Protein AF-A0A5E6NTM3-F1 (afdb_monomer_lite)

Foldseek 3Di:
DDDPVVVVVCVVPVPPDDDDDPVRVVVVVVVVVVVVVVVVVVVVVVD

Sequence (47 aa):
MNSLEKLLSVLQTGENEIKIDKNINQQAQQSIQKLLDFTETEYGRTQ

Radius of gyration: 17.28 Å; chains: 1; bounding box: 30×26×41 Å

Secondary structure (DSSP, 8-state):
---HHHHHHHHHH-TT-----HHHHHHHHHHHHHHHHHHHHHHHT--

pLDDT: mean 87.83, std 13.14, range [47.16, 96.94]

Structure (mmCIF, N/CA/C/O backbone):
data_AF-A0A5E6NTM3-F1
#
_entry.id   AF-A0A5E6NTM3-F1
#
loop_
_atom_site.group_PDB
_atom_site.id
_atom_site.type_symbol
_atom_site.label_atom_id
_atom_site.label_alt_id
_atom_site.label_comp_id
_atom_site.label_asym_id
_atom_site.label_entity_id
_atom_site.label_seq_id
_atom_s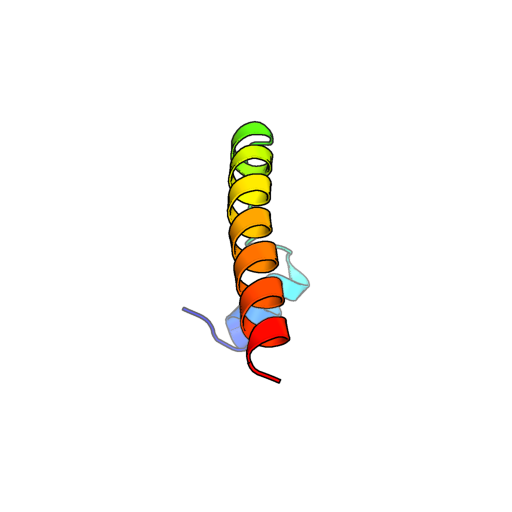ite.pdbx_PDB_ins_code
_atom_site.Cartn_x
_atom_site.Cartn_y
_atom_site.Cartn_z
_atom_site.occupancy
_atom_site.B_iso_or_equiv
_atom_site.auth_seq_id
_atom_site.auth_comp_id
_atom_site.auth_asym_id
_atom_site.auth_atom_id
_atom_site.pdbx_PDB_model_num
ATOM 1 N N . MET A 1 1 ? 6.226 -2.667 12.679 1.00 74.06 1 MET A N 1
ATOM 2 C CA . MET A 1 1 ? 6.838 -4.009 12.748 1.00 74.06 1 MET A CA 1
ATOM 3 C C . MET A 1 1 ? 5.759 -5.058 12.539 1.00 74.06 1 MET A C 1
ATOM 5 O O . MET A 1 1 ? 4.633 -4.825 12.977 1.00 74.06 1 MET A O 1
ATOM 9 N N . ASN A 1 2 ? 6.082 -6.136 11.830 1.00 88.81 2 ASN A N 1
ATOM 10 C CA . ASN A 1 2 ? 5.147 -7.212 11.500 1.00 88.81 2 ASN A CA 1
ATOM 11 C C . ASN A 1 2 ? 5.349 -8.368 12.488 1.00 88.81 2 ASN A C 1
ATOM 13 O O . ASN A 1 2 ? 6.490 -8.723 12.769 1.00 88.81 2 ASN A O 1
ATOM 17 N N . SER A 1 3 ? 4.258 -8.929 13.007 1.00 95.62 3 SER A N 1
ATOM 18 C CA . SER A 1 3 ? 4.240 -10.164 13.801 1.00 95.62 3 SER A CA 1
ATOM 19 C C . SER A 1 3 ? 2.991 -10.972 13.442 1.00 95.62 3 SER A C 1
ATOM 21 O O . SER A 1 3 ? 2.063 -10.428 12.833 1.00 95.62 3 SER A O 1
ATOM 23 N N . LEU A 1 4 ? 2.963 -12.257 13.797 1.00 95.56 4 LEU A N 1
ATOM 24 C CA . LEU A 1 4 ? 1.822 -13.131 13.501 1.00 95.56 4 LEU A CA 1
ATOM 25 C C . LEU A 1 4 ? 0.565 -12.689 14.257 1.00 95.56 4 LEU A C 1
ATOM 27 O O . LEU A 1 4 ? -0.519 -12.654 13.681 1.00 95.56 4 LEU A O 1
ATOM 31 N N . GLU A 1 5 ? 0.721 -12.265 15.508 1.00 94.00 5 GLU A N 1
ATOM 32 C CA . GLU A 1 5 ? -0.364 -11.749 16.346 1.00 94.00 5 GLU A CA 1
ATOM 33 C C . GLU A 1 5 ? -0.951 -10.472 15.742 1.00 94.00 5 GLU A C 1
ATOM 35 O O . GLU A 1 5 ? -2.169 -10.306 15.670 1.00 94.00 5 GLU A O 1
ATOM 40 N N . LYS A 1 6 ? -0.084 -9.583 15.241 1.00 92.50 6 LYS A N 1
ATOM 41 C CA . LYS A 1 6 ? -0.519 -8.357 14.575 1.00 92.50 6 LYS A CA 1
ATOM 42 C C . LYS A 1 6 ? -1.244 -8.654 13.263 1.00 92.50 6 LYS A C 1
ATOM 44 O O . LYS A 1 6 ? -2.254 -8.019 12.990 1.00 92.50 6 LYS A O 1
ATOM 49 N N . LEU A 1 7 ? -0.752 -9.600 12.462 1.00 92.56 7 LEU A N 1
ATOM 50 C CA . LEU A 1 7 ? -1.410 -10.008 11.216 1.00 92.56 7 LEU A CA 1
ATOM 51 C C . LEU A 1 7 ? -2.800 -10.589 11.484 1.00 92.56 7 LEU A C 1
ATOM 53 O O . LEU A 1 7 ? -3.751 -10.190 10.820 1.00 92.56 7 LEU A O 1
ATOM 57 N N . LEU A 1 8 ? -2.931 -11.473 12.477 1.00 94.00 8 LEU A N 1
ATOM 58 C CA . LEU A 1 8 ? -4.222 -12.035 12.870 1.00 94.00 8 LEU A C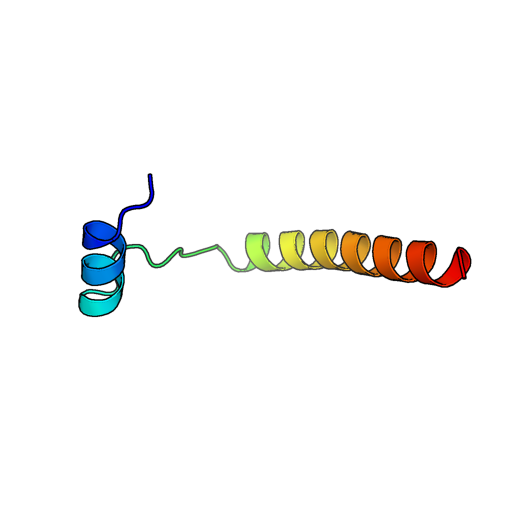A 1
ATOM 59 C C . LEU A 1 8 ? -5.204 -10.939 13.302 1.00 94.00 8 LEU A C 1
ATOM 61 O O . LEU A 1 8 ? -6.342 -10.935 12.842 1.00 94.00 8 LEU A O 1
ATOM 65 N N . SER A 1 9 ? -4.745 -9.991 14.125 1.00 94.12 9 SER A N 1
ATOM 66 C CA . SER A 1 9 ? -5.557 -8.850 14.557 1.00 94.12 9 SER A CA 1
ATOM 67 C C . SER A 1 9 ? -6.044 -8.015 13.365 1.00 94.12 9 SER A C 1
ATOM 69 O O . SER A 1 9 ? -7.245 -7.838 13.192 1.00 94.12 9 SER A O 1
ATOM 71 N N . VAL A 1 10 ? -5.132 -7.601 12.476 1.00 94.50 10 VAL A N 1
ATOM 72 C CA . VAL A 1 10 ? -5.448 -6.828 11.259 1.00 94.50 10 VAL A CA 1
ATOM 73 C C . VAL A 1 10 ? -6.450 -7.564 10.362 1.00 94.50 10 VAL A C 1
ATOM 75 O O . VAL A 1 10 ? -7.363 -6.944 9.824 1.00 94.50 10 VAL A O 1
ATOM 78 N N . LEU A 1 11 ? -6.316 -8.886 10.208 1.00 92.38 11 LEU A N 1
ATOM 79 C CA . LEU A 1 11 ? -7.242 -9.695 9.406 1.00 92.38 11 LEU A CA 1
ATOM 80 C C . LEU A 1 11 ? -8.649 -9.775 10.015 1.00 92.38 11 LEU A C 1
ATOM 82 O O . LEU A 1 11 ? -9.624 -9.870 9.274 1.00 92.38 11 LEU A O 1
ATOM 86 N N . GLN A 1 12 ? -8.761 -9.757 11.343 1.00 94.50 12 GLN A N 1
ATOM 87 C CA . GLN A 1 12 ? -10.042 -9.835 12.048 1.00 94.50 12 GLN A CA 1
ATOM 88 C C . GLN A 1 12 ? -10.753 -8.484 12.126 1.00 94.50 12 GLN A C 1
ATOM 90 O O . GLN A 1 12 ? -11.979 -8.432 12.045 1.00 94.50 12 GLN A O 1
ATOM 95 N N . THR A 1 13 ? -10.001 -7.400 12.312 1.00 93.75 13 THR A N 1
ATOM 96 C CA . THR A 1 13 ? -10.562 -6.075 12.603 1.00 93.75 13 THR A CA 1
ATOM 97 C C . THR A 1 13 ? -10.559 -5.144 11.397 1.00 93.75 13 THR A C 1
ATOM 99 O O . THR A 1 13 ? -11.294 -4.159 11.387 1.00 93.75 13 THR A O 1
ATOM 102 N N . GLY A 1 14 ? -9.724 -5.417 10.390 1.00 88.44 14 GLY A N 1
ATOM 103 C CA . GLY A 1 14 ? -9.447 -4.471 9.310 1.00 88.44 14 GLY A CA 1
ATOM 104 C C . GLY A 1 14 ? -8.700 -3.218 9.780 1.00 88.44 14 GLY A C 1
ATOM 105 O O . GLY A 1 14 ? -8.489 -2.297 8.987 1.00 88.44 14 GLY A O 1
ATOM 106 N N . GLU A 1 15 ? -8.284 -3.152 11.053 1.00 82.75 15 GLU A N 1
ATOM 107 C CA . GLU A 1 15 ? -7.404 -2.088 11.525 1.00 82.75 15 GLU A CA 1
ATOM 108 C C . GLU A 1 15 ? -6.120 -2.134 10.702 1.00 82.75 15 GLU A C 1
ATOM 110 O O . GLU A 1 15 ? -5.578 -3.213 10.489 1.00 82.75 15 GLU A O 1
ATOM 115 N N . ASN A 1 16 ? -5.624 -0.965 10.275 1.00 85.38 16 ASN A N 1
ATOM 116 C CA . ASN A 1 16 ? -4.480 -0.777 9.366 1.00 85.38 16 ASN A CA 1
ATOM 117 C C . ASN A 1 16 ? -4.821 -0.669 7.862 1.00 85.38 16 ASN A C 1
ATOM 119 O O . ASN A 1 16 ? -3.916 -0.756 7.030 1.00 85.38 16 ASN A O 1
ATOM 123 N N . GLU A 1 17 ? -6.082 -0.415 7.493 1.00 86.06 17 GLU A N 1
ATOM 124 C CA . GLU A 1 17 ? -6.418 0.048 6.138 1.00 86.06 17 GLU A CA 1
ATOM 125 C C . GLU A 1 17 ? -5.720 1.388 5.832 1.00 86.06 17 GLU A C 1
ATOM 127 O O . GLU A 1 17 ? -5.916 2.394 6.521 1.00 86.06 17 GLU A O 1
ATOM 132 N N . ILE A 1 18 ? -4.899 1.410 4.779 1.00 89.44 18 ILE A N 1
ATOM 133 C CA . ILE A 1 18 ? -4.196 2.618 4.341 1.00 89.44 18 ILE A CA 1
ATOM 134 C C . ILE A 1 18 ? -5.095 3.384 3.376 1.00 89.44 18 ILE A C 1
ATOM 136 O O . ILE A 1 18 ? -5.352 2.944 2.256 1.00 89.44 18 ILE A O 1
ATOM 140 N N . LYS A 1 19 ? -5.536 4.569 3.797 1.00 91.56 19 LYS A N 1
ATOM 141 C CA . LYS A 1 19 ? -6.301 5.488 2.953 1.00 91.56 19 LYS A CA 1
ATOM 142 C C . LYS A 1 19 ? -5.344 6.461 2.284 1.00 91.56 19 LYS A C 1
ATOM 144 O O . LYS A 1 19 ? -4.643 7.210 2.958 1.00 91.56 19 LYS A O 1
ATOM 149 N N . ILE A 1 20 ? -5.324 6.443 0.958 1.00 93.00 20 ILE A N 1
ATOM 150 C CA . ILE A 1 20 ? -4.490 7.328 0.144 1.00 93.00 20 ILE A CA 1
ATOM 151 C C . ILE A 1 20 ? -5.412 8.294 -0.593 1.00 93.00 20 ILE A C 1
ATOM 153 O O . ILE A 1 20 ? -6.440 7.886 -1.138 1.00 93.00 20 ILE A O 1
ATOM 157 N N . ASP A 1 21 ? -5.041 9.575 -0.614 1.00 96.81 21 ASP A N 1
ATOM 158 C CA . ASP A 1 21 ? -5.730 10.561 -1.440 1.00 96.81 21 ASP A CA 1
ATOM 159 C C . ASP A 1 21 ? -5.692 10.152 -2.921 1.00 96.81 21 ASP A C 1
ATOM 161 O O . ASP A 1 21 ? -4.679 9.661 -3.427 1.00 96.8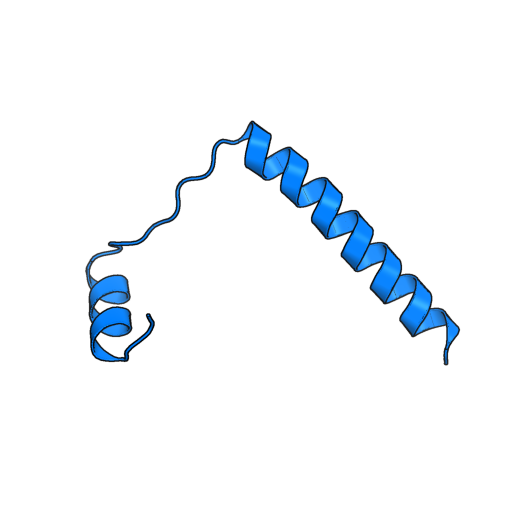1 21 ASP A O 1
ATOM 165 N N . LYS A 1 22 ? -6.800 10.368 -3.635 1.00 95.38 22 LYS A N 1
ATOM 166 C CA . LYS A 1 22 ? -6.936 9.922 -5.028 1.00 95.38 22 LYS A CA 1
ATOM 167 C C . LYS A 1 22 ? -5.890 10.552 -5.946 1.00 95.38 22 LYS A C 1
ATOM 169 O O . LYS A 1 22 ? -5.379 9.853 -6.820 1.00 95.38 22 LYS A O 1
ATOM 174 N N . ASN A 1 23 ? -5.546 11.822 -5.741 1.00 95.88 23 ASN A N 1
ATOM 175 C CA . ASN A 1 23 ? -4.578 12.511 -6.591 1.00 95.88 23 ASN A CA 1
ATOM 176 C C . ASN A 1 23 ? -3.165 11.975 -6.344 1.00 95.88 23 ASN A C 1
ATOM 178 O O . ASN A 1 23 ? -2.426 11.723 -7.295 1.00 95.88 23 ASN A O 1
ATOM 182 N N . ILE A 1 24 ? -2.816 11.728 -5.076 1.00 96.12 24 ILE A N 1
ATOM 183 C CA . ILE A 1 24 ? -1.533 11.109 -4.705 1.00 96.12 24 ILE A CA 1
ATOM 184 C C . ILE A 1 24 ? -1.433 9.698 -5.296 1.00 96.12 24 ILE A C 1
ATOM 186 O O . ILE A 1 24 ? -0.412 9.350 -5.888 1.00 96.12 24 ILE A O 1
ATOM 190 N N . ASN A 1 25 ? -2.502 8.903 -5.194 1.00 96.19 25 ASN A N 1
ATOM 191 C CA . ASN A 1 25 ? -2.548 7.553 -5.752 1.00 96.19 25 ASN A CA 1
ATOM 192 C C . ASN A 1 25 ? -2.307 7.562 -7.272 1.00 96.19 25 ASN A C 1
ATOM 194 O O . ASN A 1 25 ? -1.454 6.833 -7.768 1.00 96.19 25 ASN A O 1
ATOM 198 N N . GLN A 1 26 ? -2.995 8.438 -8.008 1.00 95.69 26 GLN A N 1
ATOM 199 C CA . GLN A 1 26 ? -2.849 8.544 -9.464 1.00 95.69 26 GLN A CA 1
ATOM 200 C C . GLN A 1 26 ? -1.427 8.938 -9.889 1.00 95.69 26 GLN A C 1
ATOM 202 O O . GLN A 1 26 ? -0.869 8.344 -10.813 1.00 95.69 26 GLN A O 1
ATOM 207 N N . GLN A 1 27 ? -0.816 9.909 -9.207 1.00 95.75 27 GLN A N 1
ATOM 208 C CA . GLN A 1 27 ? 0.557 10.337 -9.503 1.00 95.75 27 GLN A CA 1
ATOM 209 C C . GLN A 1 27 ? 1.580 9.231 -9.208 1.00 95.75 27 GLN A C 1
ATOM 211 O O . GLN A 1 27 ? 2.497 8.990 -10.003 1.00 95.75 27 GLN A O 1
ATOM 216 N N . ALA A 1 28 ? 1.410 8.527 -8.086 1.00 96.94 28 ALA A N 1
ATOM 217 C CA . ALA A 1 28 ? 2.266 7.409 -7.715 1.00 96.94 28 ALA A CA 1
ATOM 218 C C . ALA A 1 28 ? 2.144 6.256 -8.722 1.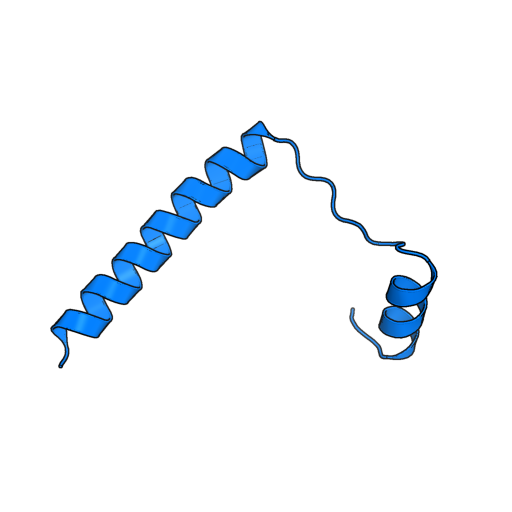00 96.94 28 ALA A C 1
ATOM 220 O O . ALA A 1 28 ? 3.164 5.757 -9.195 1.00 96.94 28 ALA A O 1
ATOM 221 N N . GLN A 1 29 ? 0.920 5.893 -9.119 1.00 96.75 29 GLN A N 1
ATOM 222 C CA . GLN A 1 29 ? 0.660 4.839 -10.106 1.00 96.75 29 GLN A CA 1
ATOM 223 C C . GLN A 1 29 ? 1.382 5.094 -11.430 1.00 96.75 29 GLN A C 1
ATOM 225 O O . GLN A 1 29 ? 2.038 4.195 -11.947 1.00 96.75 29 GLN A O 1
ATOM 230 N N . GLN A 1 30 ? 1.333 6.322 -11.953 1.00 96.19 30 GLN A N 1
ATOM 231 C CA . GLN A 1 30 ? 2.031 6.670 -13.196 1.00 96.19 30 GLN A CA 1
ATOM 232 C C . GLN A 1 30 ? 3.551 6.506 -13.082 1.00 96.19 30 GLN A C 1
ATOM 234 O O . GLN A 1 30 ? 4.203 6.061 -14.024 1.00 96.19 30 GLN A O 1
ATOM 239 N N . SER A 1 31 ? 4.126 6.873 -11.936 1.00 96.12 31 SER A N 1
ATOM 240 C CA . SER A 1 31 ? 5.572 6.775 -11.708 1.00 96.12 31 SER A CA 1
ATOM 241 C C . SER A 1 31 ? 6.018 5.322 -11.539 1.00 96.12 31 SER A C 1
ATOM 243 O O . SER A 1 31 ? 7.037 4.924 -12.099 1.00 96.12 31 SER A O 1
ATOM 245 N N . ILE A 1 32 ? 5.224 4.521 -10.821 1.00 96.56 32 ILE A N 1
ATOM 246 C CA . ILE A 1 32 ? 5.441 3.080 -10.652 1.00 96.56 32 ILE A CA 1
ATOM 247 C C . ILE A 1 32 ? 5.339 2.370 -12.003 1.00 96.56 32 ILE A C 1
ATOM 249 O O . ILE A 1 32 ? 6.210 1.569 -12.324 1.00 96.56 32 ILE A O 1
ATOM 253 N N . GLN A 1 33 ? 4.337 2.699 -12.823 1.00 94.69 33 GLN A N 1
ATOM 254 C CA . GLN A 1 33 ? 4.171 2.074 -14.135 1.00 94.69 33 GLN A CA 1
ATOM 255 C C . GLN A 1 33 ? 5.375 2.334 -15.042 1.00 94.69 33 GLN A C 1
ATOM 257 O O . GLN A 1 33 ? 5.920 1.396 -15.605 1.00 94.69 33 GLN A O 1
ATOM 262 N N . LYS A 1 34 ? 5.872 3.577 -15.100 1.00 95.38 34 LYS A N 1
ATOM 263 C CA . LYS A 1 34 ? 7.084 3.903 -15.872 1.00 95.38 34 LYS A CA 1
ATOM 264 C C . LYS A 1 34 ? 8.299 3.081 -15.442 1.00 95.38 34 LYS A C 1
ATOM 266 O O . LYS A 1 34 ? 9.111 2.713 -16.285 1.00 95.38 34 LYS A O 1
ATOM 271 N N . LEU A 1 35 ? 8.441 2.819 -14.141 1.00 95.31 35 LEU A N 1
ATOM 272 C CA . LEU A 1 35 ? 9.514 1.970 -13.627 1.00 95.31 35 LEU A CA 1
ATOM 273 C C . LEU A 1 35 ? 9.336 0.521 -14.088 1.00 95.31 35 LEU A C 1
ATOM 275 O O . LEU A 1 35 ? 10.302 -0.080 -14.547 1.00 95.31 35 LEU A O 1
ATOM 279 N N . LEU A 1 36 ? 8.120 -0.020 -13.984 1.00 94.69 36 LEU A N 1
ATOM 280 C CA . LEU A 1 36 ? 7.813 -1.379 -14.430 1.00 94.69 36 LEU A CA 1
ATOM 281 C C . LEU A 1 36 ? 8.089 -1.540 -15.929 1.00 94.69 36 LEU A C 1
ATOM 283 O O . LEU A 1 36 ? 8.849 -2.432 -16.302 1.00 94.69 36 LEU A O 1
ATOM 287 N N . ASP A 1 37 ? 7.588 -0.615 -16.751 1.00 94.38 37 ASP A N 1
ATOM 288 C CA . ASP A 1 37 ? 7.795 -0.597 -18.203 1.00 94.38 37 ASP A CA 1
ATOM 289 C C . ASP A 1 37 ? 9.290 -0.558 -18.554 1.00 94.38 37 ASP A C 1
ATOM 291 O O . ASP A 1 37 ? 9.756 -1.275 -19.441 1.00 94.38 37 ASP A O 1
ATOM 295 N N . PHE A 1 38 ? 10.067 0.259 -17.833 1.00 93.00 38 PHE A N 1
ATOM 296 C CA . PHE A 1 38 ? 11.517 0.322 -17.990 1.00 93.00 38 PHE A CA 1
ATOM 297 C C . PHE A 1 38 ? 12.173 -1.020 -17.652 1.00 93.00 38 PHE A C 1
ATOM 299 O O . PHE A 1 38 ? 12.960 -1.535 -18.443 1.00 93.00 38 PHE A O 1
ATOM 306 N N . THR A 1 39 ? 11.832 -1.617 -16.506 1.00 92.00 39 THR A N 1
ATOM 307 C CA . THR A 1 39 ? 12.418 -2.901 -16.098 1.00 92.00 39 THR A CA 1
ATOM 308 C C . THR A 1 39 ? 12.055 -4.041 -17.043 1.00 92.00 39 THR A C 1
ATOM 310 O O . THR A 1 39 ? 12.916 -4.860 -17.345 1.00 92.00 39 THR A O 1
ATOM 313 N N . GLU A 1 40 ? 10.826 -4.079 -17.554 1.00 86.25 40 GLU A N 1
ATOM 314 C CA . GLU A 1 40 ? 10.379 -5.093 -18.509 1.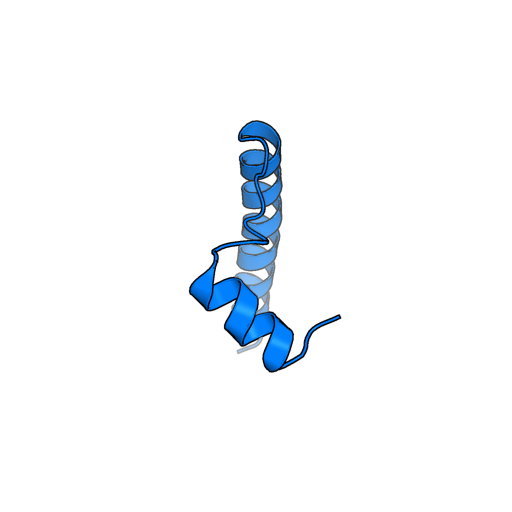00 86.25 40 GLU A CA 1
ATOM 315 C C . GLU A 1 40 ? 11.094 -4.941 -19.858 1.00 86.25 40 GLU A C 1
ATOM 317 O O . GLU A 1 40 ? 11.599 -5.918 -20.415 1.00 86.25 40 GLU A O 1
ATOM 322 N N . THR A 1 41 ? 11.230 -3.704 -20.341 1.00 78.00 41 THR A N 1
ATOM 323 C CA . THR A 1 41 ? 11.920 -3.408 -21.604 1.00 78.00 41 THR A CA 1
ATOM 324 C C . THR A 1 41 ? 13.415 -3.741 -21.536 1.00 78.00 41 THR A C 1
ATOM 326 O O . THR A 1 41 ? 13.971 -4.269 -22.498 1.00 78.00 41 THR A O 1
ATOM 329 N N . GLU A 1 42 ? 14.081 -3.467 -20.412 1.00 63.50 42 GLU A N 1
ATOM 330 C CA . GLU A 1 42 ? 15.518 -3.728 -20.251 1.00 63.50 42 GLU A CA 1
ATOM 331 C C . GLU A 1 42 ? 15.830 -5.210 -19.956 1.00 63.50 42 GLU A C 1
ATOM 333 O O . GLU A 1 42 ? 16.811 -5.745 -20.480 1.00 63.50 42 GLU A O 1
ATOM 338 N N . TYR A 1 43 ? 14.974 -5.930 -19.215 1.00 58.12 43 TYR A N 1
ATOM 339 C CA . TYR A 1 43 ? 15.100 -7.392 -19.079 1.00 58.12 43 TYR A CA 1
ATOM 340 C C . TYR A 1 43 ? 14.813 -8.127 -20.398 1.00 58.12 43 TYR A C 1
ATOM 342 O O . TYR A 1 43 ? 15.466 -9.125 -20.693 1.00 58.12 43 TYR A O 1
ATOM 350 N N . GLY A 1 44 ? 13.889 -7.625 -21.223 1.00 59.31 44 GLY A N 1
ATOM 351 C CA . GLY A 1 44 ? 13.595 -8.192 -22.544 1.00 59.31 44 GLY A CA 1
ATOM 352 C C . GLY A 1 44 ? 14.682 -7.964 -23.604 1.00 59.31 44 GLY A C 1
ATOM 353 O O . GLY A 1 44 ? 14.688 -8.657 -24.614 1.00 59.31 44 GLY A O 1
ATOM 354 N N . ARG A 1 45 ? 15.607 -7.015 -23.395 1.00 54.12 45 ARG A N 1
ATOM 355 C CA . ARG A 1 45 ? 16.736 -6.713 -24.304 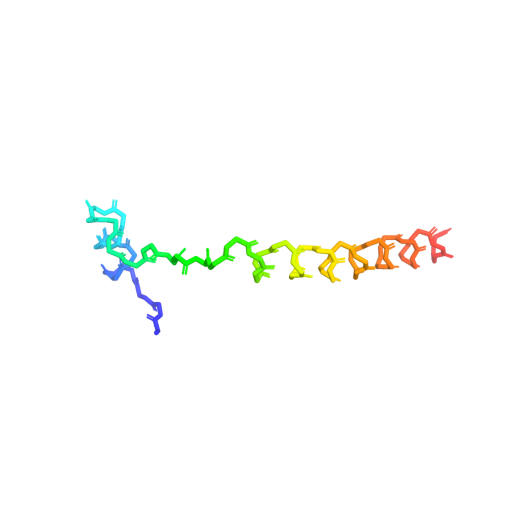1.00 54.12 45 ARG A CA 1
ATOM 356 C C . ARG A 1 45 ? 18.016 -7.496 -24.010 1.00 54.12 45 ARG A C 1
ATOM 358 O O . ARG A 1 45 ? 18.955 -7.432 -24.799 1.00 54.12 45 ARG A O 1
ATOM 365 N N . THR A 1 46 ? 18.081 -8.167 -22.863 1.00 54.62 46 THR A N 1
ATOM 366 C CA . THR A 1 46 ? 19.261 -8.922 -22.408 1.00 54.62 46 THR A CA 1
ATOM 367 C C . THR A 1 46 ? 19.137 -10.435 -22.627 1.00 54.62 46 THR A C 1
ATOM 369 O O . THR A 1 46 ? 20.033 -11.176 -22.221 1.00 54.62 46 THR A O 1
ATOM 372 N N . GLN A 1 47 ? 18.073 -10.884 -23.305 1.00 47.16 47 GLN A N 1
ATOM 373 C CA . GLN A 1 47 ? 17.929 -12.232 -23.873 1.00 47.16 47 GLN A CA 1
ATOM 374 C C . GLN A 1 47 ? 17.959 -12.178 -25.400 1.00 47.16 47 GLN A C 1
ATOM 376 O O . GLN A 1 47 ? 18.432 -13.169 -25.997 1.00 47.16 47 GLN A O 1
#